Protein AF-A0A523KMA3-F1 (afdb_monomer_lite)

Radius of gyration: 12.66 Å; chains: 1; bounding box: 32×23×32 Å

Secondary structure (DSSP, 8-state):
--HHHHHHHHHHHHHHHHHHS-SHHHHHHHHHHHHHHHS-TT-HHHHHHHHHHHHHHSPPPP-SSHHHHHHHHHHHHHHHHHHHHHHHTT-

Structure (mmCIF, N/CA/C/O backbone):
data_AF-A0A523KMA3-F1
#
_entry.id   AF-A0A523KMA3-F1
#
loop_
_atom_site.group_PDB
_atom_site.id
_atom_site.type_symbol
_atom_site.label_atom_id
_atom_site.label_alt_id
_atom_site.label_comp_id
_atom_site.label_asym_id
_atom_site.label_entity_id
_atom_site.label_seq_id
_atom_site.pdbx_PDB_ins_code
_atom_site.Cartn_x
_atom_site.Cartn_y
_atom_site.Cartn_z
_atom_site.occupancy
_atom_site.B_iso_or_equiv
_atom_site.auth_seq_id
_atom_site.auth_comp_id
_atom_site.auth_asym_id
_atom_site.auth_atom_id
_atom_site.pdbx_PDB_model_num
ATOM 1 N N . MET A 1 1 ? -0.076 -10.582 18.956 1.00 62.34 1 MET A N 1
ATOM 2 C CA . MET A 1 1 ? 0.252 -9.385 18.154 1.00 62.34 1 MET A CA 1
ATOM 3 C C . MET A 1 1 ? -1.064 -8.642 17.933 1.00 62.34 1 MET A C 1
ATOM 5 O O . MET A 1 1 ? -2.067 -9.329 17.774 1.00 62.34 1 MET A O 1
ATOM 9 N N . SER A 1 2 ? -1.119 -7.314 18.070 1.00 82.69 2 SER A N 1
ATOM 10 C CA . SER A 1 2 ? -2.358 -6.543 17.857 1.00 82.69 2 SER A CA 1
ATOM 11 C C . SER A 1 2 ? -2.555 -6.256 16.365 1.00 82.69 2 SER A C 1
ATOM 13 O O . SER A 1 2 ? -1.572 -6.100 15.647 1.00 82.69 2 SER A O 1
ATOM 15 N N . VAL A 1 3 ? -3.809 -6.143 15.911 1.00 83.75 3 VAL A N 1
ATOM 16 C CA . VAL A 1 3 ? -4.142 -5.783 14.515 1.00 83.75 3 VAL A CA 1
ATOM 17 C C . VAL A 1 3 ? -3.517 -4.437 14.127 1.00 83.75 3 VAL A C 1
ATOM 19 O O . VAL A 1 3 ? -3.054 -4.271 13.007 1.00 83.75 3 VAL A O 1
ATOM 22 N N . HIS A 1 4 ? -3.434 -3.504 15.080 1.00 84.50 4 HIS A N 1
ATOM 23 C CA . HIS A 1 4 ? -2.803 -2.200 14.887 1.00 84.50 4 HIS A CA 1
ATOM 24 C C . HIS A 1 4 ? -1.306 -2.304 14.577 1.00 84.50 4 HIS A C 1
ATOM 26 O O . HIS A 1 4 ? -0.863 -1.807 13.550 1.00 84.50 4 HIS A O 1
ATOM 32 N N . GLY A 1 5 ? -0.540 -3.028 15.399 1.00 87.56 5 GLY A N 1
ATOM 33 C CA . GLY A 1 5 ? 0.892 -3.197 15.142 1.00 87.56 5 GLY A CA 1
ATOM 34 C C . GLY A 1 5 ? 1.178 -4.019 13.881 1.00 87.56 5 GLY A C 1
ATOM 35 O O . GLY A 1 5 ? 2.214 -3.845 13.247 1.00 87.56 5 GLY A O 1
ATOM 36 N N . GLU A 1 6 ? 0.264 -4.914 13.489 1.00 89.69 6 GLU A N 1
ATOM 37 C CA . GLU A 1 6 ? 0.386 -5.636 12.220 1.00 89.69 6 GLU A CA 1
ATOM 38 C C . GLU A 1 6 ? 0.140 -4.722 11.012 1.00 89.69 6 GLU A C 1
ATOM 40 O O . GLU A 1 6 ? 0.900 -4.798 10.048 1.00 89.69 6 GLU A O 1
ATOM 45 N N . PHE A 1 7 ? -0.858 -3.832 11.093 1.00 90.44 7 PHE A N 1
ATOM 46 C CA . PHE A 1 7 ? -1.137 -2.803 10.089 1.00 90.44 7 PHE A CA 1
ATOM 47 C C . PHE A 1 7 ? 0.062 -1.874 9.873 1.00 90.44 7 PHE A C 1
ATOM 49 O O . PHE A 1 7 ? 0.512 -1.712 8.741 1.00 90.44 7 PHE A O 1
ATOM 56 N N . GLU A 1 8 ? 0.616 -1.313 10.950 1.00 89.94 8 GLU A N 1
ATOM 57 C CA . GLU A 1 8 ? 1.772 -0.412 10.868 1.00 89.94 8 GLU A CA 1
ATOM 58 C C . GLU A 1 8 ? 2.982 -1.102 10.239 1.00 89.94 8 GLU A C 1
ATOM 60 O O . GLU A 1 8 ? 3.647 -0.537 9.371 1.00 89.94 8 GLU A O 1
ATOM 65 N N . ARG A 1 9 ? 3.242 -2.353 10.639 1.00 92.12 9 ARG A N 1
ATOM 66 C CA . ARG A 1 9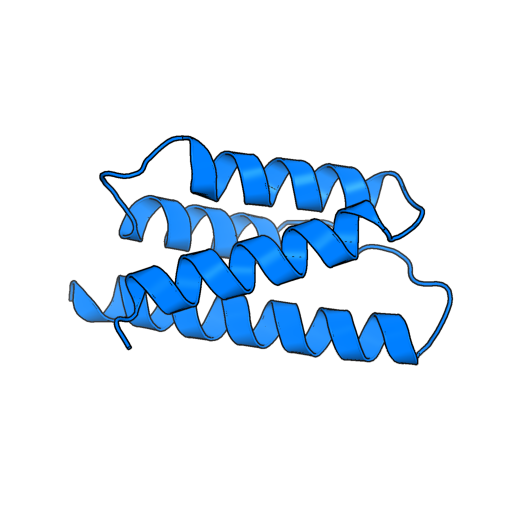 ? 4.361 -3.128 10.105 1.00 92.12 9 ARG A CA 1
ATOM 67 C C . ARG A 1 9 ? 4.207 -3.381 8.608 1.00 92.12 9 ARG A C 1
ATOM 69 O O . ARG A 1 9 ? 5.141 -3.108 7.864 1.00 92.12 9 ARG A O 1
ATOM 76 N N . ILE A 1 10 ? 3.053 -3.886 8.158 1.00 93.44 10 ILE A N 1
ATOM 77 C CA . ILE A 1 10 ? 2.867 -4.194 6.732 1.00 93.44 10 ILE A CA 1
ATOM 78 C C . ILE A 1 10 ? 2.856 -2.924 5.875 1.00 93.44 10 ILE A C 1
ATOM 80 O O . ILE A 1 10 ? 3.384 -2.931 4.764 1.00 93.44 10 ILE A O 1
ATOM 84 N N . ALA A 1 11 ? 2.309 -1.822 6.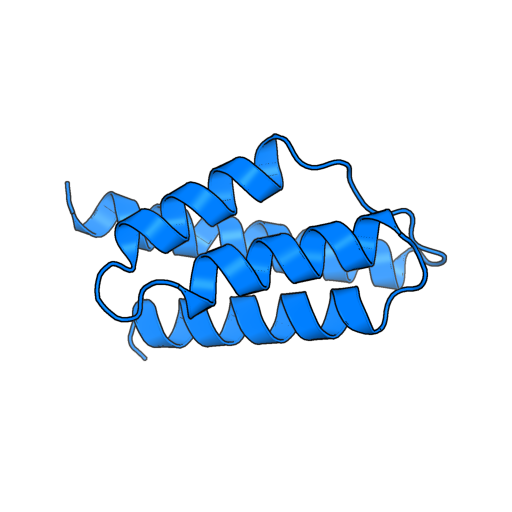399 1.00 92.56 11 ALA A N 1
ATOM 85 C CA . ALA A 1 11 ? 2.339 -0.533 5.725 1.00 92.56 11 ALA A CA 1
ATOM 86 C C . ALA A 1 11 ? 3.783 -0.044 5.556 1.00 92.56 11 ALA A C 1
ATOM 88 O O . ALA A 1 11 ? 4.171 0.321 4.449 1.00 92.56 11 ALA A O 1
ATOM 89 N N . ALA A 1 12 ? 4.600 -0.111 6.612 1.00 93.62 12 ALA A N 1
ATOM 90 C CA . ALA A 1 12 ? 6.012 0.260 6.554 1.00 93.62 12 ALA A CA 1
ATOM 91 C C . ALA A 1 12 ? 6.823 -0.627 5.590 1.00 93.62 12 ALA A C 1
ATOM 93 O O . ALA A 1 12 ? 7.622 -0.102 4.808 1.00 93.62 12 ALA A O 1
ATOM 94 N N . ASP A 1 13 ? 6.593 -1.945 5.608 1.00 94.56 13 ASP A N 1
ATOM 95 C CA . ASP A 1 13 ? 7.238 -2.897 4.692 1.00 94.56 13 ASP A CA 1
ATOM 96 C C . ASP A 1 13 ? 6.900 -2.553 3.224 1.00 94.56 13 ASP A C 1
ATOM 98 O O . ASP A 1 13 ? 7.788 -2.481 2.373 1.00 94.56 13 ASP A O 1
ATOM 102 N N . THR A 1 14 ? 5.629 -2.246 2.943 1.00 94.06 14 THR A N 1
ATOM 103 C CA . THR A 1 14 ? 5.145 -1.916 1.589 1.00 94.06 14 THR A CA 1
ATOM 104 C C . THR A 1 14 ? 5.639 -0.554 1.108 1.00 94.06 14 THR A C 1
ATOM 106 O O . THR A 1 14 ? 6.069 -0.417 -0.035 1.00 94.06 14 THR A O 1
ATOM 109 N N . ILE A 1 15 ? 5.636 0.458 1.983 1.00 94.94 15 ILE A N 1
ATOM 110 C CA . ILE A 1 15 ? 6.212 1.777 1.685 1.00 94.94 15 ILE A CA 1
ATOM 111 C C . ILE A 1 15 ? 7.691 1.626 1.329 1.00 94.94 15 ILE A C 1
ATOM 113 O O . ILE A 1 15 ? 8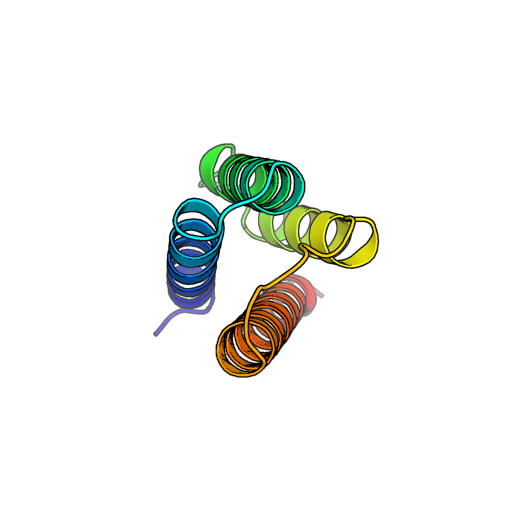.125 2.163 0.315 1.00 94.94 15 ILE A O 1
ATOM 117 N N . SER A 1 16 ? 8.450 0.860 2.119 1.00 95.00 16 SER A N 1
ATOM 118 C CA . SER A 1 16 ? 9.882 0.653 1.877 1.00 95.00 16 SER A CA 1
ATOM 119 C C . SER A 1 16 ? 10.133 -0.017 0.524 1.00 95.00 16 SER A C 1
ATOM 121 O O . SER A 1 16 ? 10.994 0.429 -0.230 1.00 95.00 16 SER A O 1
ATOM 123 N N . PHE A 1 17 ? 9.351 -1.047 0.188 1.00 94.06 17 PHE A N 1
ATOM 124 C CA . PHE A 1 17 ? 9.426 -1.717 -1.111 1.00 94.06 17 PHE A CA 1
ATOM 125 C C . PHE A 1 17 ? 9.164 -0.742 -2.274 1.00 94.06 17 PHE A C 1
ATOM 127 O O . PHE A 1 17 ? 9.958 -0.660 -3.218 1.00 94.06 17 PHE A O 1
ATOM 134 N N . LEU A 1 18 ? 8.104 0.062 -2.176 1.00 93.25 18 LEU A N 1
ATOM 135 C CA . LEU A 1 18 ? 7.745 1.047 -3.197 1.00 93.25 18 LEU A CA 1
ATOM 136 C C . LEU A 1 18 ? 8.770 2.182 -3.323 1.00 93.25 18 LEU A C 1
ATOM 138 O O . LEU A 1 18 ? 9.034 2.641 -4.429 1.00 93.25 18 LEU A O 1
ATOM 142 N N . GLU A 1 19 ? 9.389 2.617 -2.224 1.00 93.75 19 GLU A N 1
ATOM 143 C CA . GLU A 1 19 ? 10.468 3.614 -2.254 1.00 93.75 19 GLU A CA 1
ATOM 144 C C . GLU A 1 19 ? 11.741 3.089 -2.923 1.00 93.75 19 GLU A C 1
ATOM 146 O O . GLU A 1 19 ? 12.493 3.872 -3.503 1.00 93.75 19 GLU A O 1
ATOM 151 N N . THR A 1 20 ? 11.979 1.777 -2.867 1.00 92.06 20 THR A N 1
ATOM 152 C CA . THR A 1 20 ? 13.095 1.132 -3.576 1.00 92.06 20 THR A CA 1
ATOM 153 C C . THR A 1 20 ? 12.777 0.767 -5.025 1.00 92.06 20 THR A C 1
ATOM 155 O O . THR A 1 20 ? 13.696 0.446 -5.777 1.00 92.06 20 THR A O 1
ATOM 158 N N . THR A 1 21 ? 11.505 0.826 -5.424 1.00 89.38 21 THR A N 1
ATOM 159 C CA . THR A 1 21 ? 11.063 0.547 -6.794 1.00 89.38 21 THR A CA 1
ATOM 160 C C . THR A 1 21 ? 11.230 1.800 -7.652 1.00 89.38 21 THR A C 1
ATOM 162 O O . THR A 1 21 ? 10.760 2.877 -7.288 1.00 89.38 21 THR A O 1
ATOM 165 N N . GLU A 1 22 ? 11.878 1.673 -8.812 1.00 84.62 22 GLU A N 1
ATOM 166 C CA . GLU A 1 22 ? 11.992 2.784 -9.759 1.00 84.62 22 GLU A CA 1
ATOM 167 C C . GLU A 1 22 ? 10.625 3.114 -10.376 1.00 84.62 22 GLU A C 1
ATOM 169 O O . GLU A 1 22 ? 9.954 2.253 -10.941 1.00 84.62 22 GLU A O 1
ATOM 174 N N . GLY A 1 23 ? 10.212 4.381 -10.307 1.00 86.38 23 GLY A N 1
ATOM 175 C CA . GLY A 1 23 ? 9.027 4.857 -11.018 1.00 86.38 23 GLY A CA 1
ATOM 176 C C . GLY A 1 23 ? 8.228 5.897 -10.246 1.00 86.38 23 GLY A C 1
ATOM 177 O O . GLY A 1 23 ? 8.022 5.793 -9.039 1.00 86.38 23 GLY A O 1
ATOM 178 N N . GLU A 1 24 ? 7.725 6.898 -10.969 1.00 90.81 24 GLU A N 1
ATOM 179 C CA . GLU A 1 24 ? 6.943 7.987 -10.377 1.00 90.81 24 GLU A CA 1
ATOM 180 C C . GLU A 1 24 ? 5.688 7.461 -9.663 1.00 90.81 24 GLU A C 1
ATOM 182 O O . GLU A 1 24 ? 5.396 7.863 -8.541 1.00 90.81 24 GLU A O 1
ATOM 187 N N . THR A 1 25 ? 4.995 6.490 -10.264 1.00 92.12 25 THR A N 1
ATOM 188 C CA . THR A 1 25 ? 3.804 5.850 -9.688 1.00 92.12 25 THR A CA 1
ATOM 189 C C . THR A 1 25 ? 4.107 5.113 -8.381 1.00 92.12 25 THR A C 1
ATOM 191 O O . THR A 1 25 ? 3.335 5.230 -7.431 1.00 92.12 25 THR A O 1
ATOM 194 N N . ALA A 1 26 ? 5.239 4.401 -8.289 1.00 91.75 26 ALA A N 1
ATOM 195 C CA . ALA A 1 26 ? 5.644 3.714 -7.059 1.00 91.75 26 ALA A CA 1
ATOM 196 C C . ALA A 1 26 ? 5.900 4.717 -5.926 1.00 91.75 26 ALA A C 1
ATOM 198 O O . ALA A 1 26 ? 5.389 4.553 -4.818 1.00 91.75 26 ALA A O 1
ATOM 199 N N . HIS A 1 27 ? 6.613 5.807 -6.222 1.00 93.06 27 HIS A N 1
ATOM 200 C CA . HIS A 1 27 ? 6.871 6.871 -5.254 1.00 93.06 27 HIS A CA 1
ATOM 201 C C . HIS A 1 27 ? 5.600 7.622 -4.833 1.00 93.06 27 HIS A C 1
ATOM 203 O O . HIS A 1 27 ? 5.435 7.910 -3.646 1.00 93.06 27 HIS A O 1
ATOM 209 N N . HIS A 1 28 ? 4.681 7.909 -5.763 1.00 93.44 28 HIS A N 1
ATOM 210 C CA . HIS A 1 28 ? 3.382 8.513 -5.436 1.00 93.44 28 HIS A CA 1
ATOM 211 C C . HIS A 1 28 ? 2.552 7.602 -4.534 1.00 93.44 28 HIS A C 1
ATOM 213 O O . HIS A 1 28 ? 1.983 8.072 -3.547 1.00 93.44 28 HIS A O 1
ATOM 219 N N . LEU A 1 29 ? 2.529 6.297 -4.817 1.00 93.00 29 LEU A N 1
ATOM 220 C CA . LEU A 1 29 ? 1.829 5.319 -3.988 1.00 93.00 29 LEU A CA 1
ATOM 221 C C . LEU A 1 29 ? 2.458 5.209 -2.591 1.00 93.00 29 LEU A C 1
ATOM 223 O O . LEU A 1 29 ? 1.737 5.231 -1.593 1.00 93.00 29 LEU A O 1
ATOM 227 N N . ALA A 1 30 ? 3.792 5.178 -2.500 1.00 94.56 30 ALA A N 1
ATOM 228 C CA . ALA A 1 30 ? 4.515 5.182 -1.228 1.00 94.56 30 ALA A CA 1
ATOM 229 C C . ALA A 1 30 ? 4.198 6.432 -0.391 1.00 94.56 30 ALA A C 1
ATOM 231 O O . ALA A 1 30 ? 3.913 6.330 0.803 1.00 94.56 30 ALA A O 1
ATOM 232 N N . ALA A 1 31 ? 4.199 7.611 -1.020 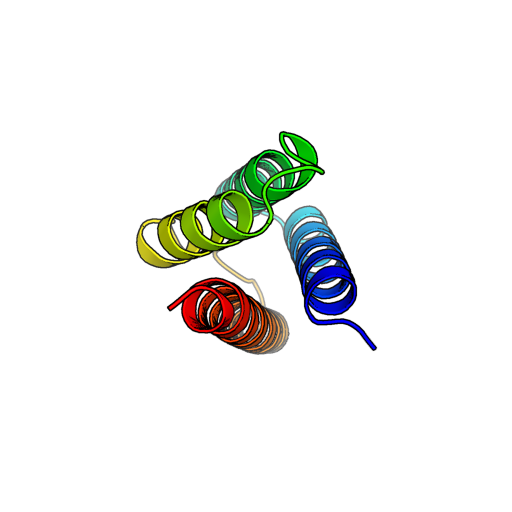1.00 93.75 31 ALA A N 1
ATOM 233 C CA . ALA A 1 31 ? 3.859 8.870 -0.365 1.00 93.75 31 ALA A CA 1
ATOM 234 C C . ALA A 1 31 ? 2.395 8.897 0.106 1.00 93.75 31 ALA A C 1
ATOM 236 O O . ALA A 1 31 ? 2.114 9.363 1.213 1.00 93.75 31 ALA A O 1
ATOM 237 N N . GLY A 1 32 ? 1.472 8.362 -0.700 1.00 92.44 32 GLY A N 1
ATOM 238 C CA . GLY A 1 32 ? 0.063 8.217 -0.338 1.00 92.44 32 GLY A CA 1
ATOM 239 C C . GLY A 1 32 ? -0.134 7.307 0.876 1.00 92.44 32 GLY A C 1
ATOM 240 O O . GLY A 1 32 ? -0.803 7.704 1.831 1.00 92.44 32 GLY A O 1
ATOM 241 N N . LEU A 1 33 ? 0.505 6.131 0.880 1.00 92.31 33 LEU A N 1
ATOM 242 C CA . LEU A 1 33 ? 0.462 5.190 2.003 1.00 92.31 33 LEU A CA 1
ATOM 243 C C . LEU A 1 33 ? 1.041 5.816 3.273 1.00 92.31 33 LEU A C 1
ATOM 245 O O . LEU A 1 33 ? 0.385 5.791 4.313 1.00 92.31 33 LEU A O 1
ATOM 249 N N . ARG A 1 34 ? 2.214 6.453 3.171 1.00 93.25 34 ARG A N 1
ATOM 250 C CA . ARG A 1 34 ? 2.850 7.164 4.287 1.00 93.25 34 ARG A CA 1
ATOM 251 C C . ARG A 1 34 ? 1.935 8.251 4.849 1.00 93.25 34 ARG A C 1
ATOM 253 O O . ARG A 1 34 ? 1.738 8.330 6.057 1.00 93.25 34 ARG A O 1
ATOM 260 N N . SER A 1 35 ? 1.319 9.055 3.983 1.00 91.00 35 SER A N 1
ATOM 261 C CA . SER A 1 35 ? 0.376 10.093 4.406 1.00 91.00 35 SER A CA 1
ATOM 262 C C . SER A 1 35 ? -0.864 9.514 5.095 1.00 91.00 35 SER A C 1
ATOM 264 O O . SER A 1 35 ? -1.362 10.119 6.046 1.00 91.00 35 SER A O 1
ATOM 266 N N . ALA A 1 36 ? -1.381 8.376 4.625 1.00 89.12 36 ALA A N 1
ATOM 267 C CA . ALA A 1 36 ? -2.531 7.712 5.235 1.00 89.12 36 ALA A CA 1
ATOM 268 C C . ALA A 1 36 ? -2.202 7.147 6.629 1.00 89.12 36 ALA A C 1
ATOM 270 O O . ALA A 1 36 ? -3.063 7.153 7.509 1.00 89.12 36 ALA A O 1
ATOM 271 N N . THR A 1 37 ? -0.961 6.698 6.846 1.00 86.81 37 THR A N 1
ATOM 272 C CA . THR A 1 37 ? -0.526 6.081 8.108 1.00 86.81 37 THR A CA 1
ATOM 273 C C . THR A 1 37 ? 0.020 7.085 9.128 1.00 86.81 37 THR A C 1
ATOM 275 O O . THR A 1 37 ? -0.232 6.930 10.315 1.00 86.81 37 THR A O 1
ATOM 278 N N . GLU A 1 38 ? 0.739 8.132 8.701 1.00 82.62 38 GLU A N 1
ATOM 279 C CA . GLU A 1 38 ? 1.411 9.086 9.605 1.00 82.62 38 GLU A CA 1
ATOM 280 C C . GLU A 1 38 ? 0.491 10.185 10.141 1.00 82.62 38 GLU A C 1
ATOM 282 O O . GLU A 1 38 ? 0.710 10.700 11.236 1.00 82.62 38 GLU A O 1
ATOM 287 N N . GLN A 1 39 ? -0.539 10.592 9.390 1.00 64.81 39 GLN A N 1
ATOM 288 C CA . GLN A 1 39 ? -1.331 11.758 9.792 1.00 64.81 39 GLN A CA 1
ATOM 289 C C . GLN A 1 39 ? -2.172 11.527 11.058 1.00 64.81 39 GLN A C 1
ATOM 291 O O . GLN A 1 39 ? -2.734 12.503 11.564 1.00 64.81 39 GLN A O 1
ATOM 296 N N . ARG A 1 40 ? -2.350 10.280 11.535 1.00 62.62 40 ARG A N 1
ATOM 297 C CA . ARG A 1 40 ? -3.382 9.949 12.537 1.00 62.62 40 ARG A CA 1
ATOM 298 C C . ARG A 1 40 ? -3.060 8.707 13.382 1.00 62.62 40 ARG A C 1
ATOM 300 O O . ARG A 1 40 ? -3.694 7.672 13.203 1.00 62.62 40 ARG A O 1
ATOM 307 N N . GLU A 1 41 ? -2.175 8.848 14.373 1.00 59.06 41 GLU A N 1
ATOM 308 C CA . GLU A 1 41 ? -1.974 7.832 15.434 1.00 59.06 41 GLU A CA 1
ATOM 309 C C . GLU A 1 41 ? -3.290 7.474 16.170 1.00 59.06 41 GLU A C 1
ATOM 311 O O . GLU A 1 41 ? -3.454 6.353 16.646 1.00 59.06 41 GLU A O 1
ATOM 316 N N . ASP A 1 42 ? -4.275 8.384 16.196 1.00 64.88 42 ASP A N 1
ATOM 317 C CA . ASP A 1 42 ? -5.507 8.225 16.982 1.00 64.88 42 ASP A CA 1
ATOM 318 C C . ASP A 1 42 ? -6.693 7.557 16.246 1.00 64.88 42 ASP A C 1
ATOM 320 O O . ASP A 1 42 ? -7.706 7.257 16.880 1.00 64.88 42 ASP A O 1
ATOM 324 N N . ASP A 1 43 ? -6.624 7.316 14.927 1.00 84.00 43 ASP A N 1
ATOM 325 C CA . ASP A 1 43 ? -7.760 6.762 14.160 1.00 84.00 43 ASP A CA 1
ATOM 326 C C . ASP A 1 43 ? -7.324 5.763 13.078 1.00 84.00 43 ASP A C 1
ATOM 328 O O . ASP A 1 43 ? -7.328 6.039 11.872 1.00 84.00 43 ASP A O 1
ATOM 332 N N . ILE A 1 44 ? -6.986 4.552 13.530 1.00 86.00 44 ILE A N 1
ATOM 333 C CA . ILE A 1 44 ? -6.610 3.435 12.654 1.00 86.00 44 ILE A CA 1
ATOM 334 C C . ILE A 1 44 ? -7.708 3.064 11.644 1.00 86.00 44 ILE A C 1
ATOM 336 O O . ILE A 1 44 ? -7.400 2.598 10.550 1.00 86.00 44 ILE A O 1
ATOM 340 N N . CYS A 1 45 ? -8.987 3.282 11.958 1.00 88.88 45 CYS A N 1
ATOM 341 C CA . CYS A 1 45 ? -10.079 2.954 11.036 1.00 88.88 45 CYS A CA 1
ATOM 342 C C . CYS A 1 45 ? -10.083 3.892 9.835 1.00 88.88 45 CYS A C 1
ATOM 344 O O . CYS A 1 45 ? -10.250 3.465 8.689 1.00 88.88 45 CYS A O 1
ATOM 346 N N . ARG A 1 46 ? -9.840 5.178 10.077 1.00 88.50 46 ARG A N 1
ATOM 347 C CA . ARG A 1 46 ? -9.675 6.139 8.995 1.00 88.50 46 ARG A CA 1
ATOM 348 C C . ARG A 1 46 ? -8.432 5.850 8.160 1.00 88.50 46 ARG A C 1
ATOM 350 O O . ARG A 1 46 ? -8.541 5.882 6.937 1.00 88.50 46 ARG A O 1
ATOM 357 N N . ALA A 1 47 ? -7.305 5.525 8.796 1.00 90.44 47 ALA A N 1
ATOM 358 C CA . ALA A 1 47 ? -6.090 5.126 8.082 1.00 90.44 47 ALA A CA 1
ATOM 359 C C . ALA A 1 47 ? -6.351 3.899 7.188 1.00 90.44 47 ALA A C 1
ATOM 361 O O . ALA A 1 47 ? -6.080 3.935 5.991 1.00 90.44 47 ALA A O 1
ATOM 362 N N . ALA A 1 48 ? -6.987 2.857 7.732 1.00 91.56 48 ALA A N 1
ATOM 363 C CA . ALA A 1 48 ? -7.361 1.653 6.992 1.00 91.56 48 ALA A CA 1
ATOM 364 C C . ALA A 1 48 ? -8.310 1.938 5.813 1.00 91.56 48 ALA A C 1
ATOM 366 O O . ALA A 1 48 ? -8.147 1.363 4.739 1.00 91.56 48 ALA A O 1
ATOM 367 N N . SER A 1 49 ? -9.282 2.840 5.985 1.00 92.31 49 SER A N 1
ATOM 368 C CA . SER A 1 49 ? -10.177 3.258 4.893 1.00 92.31 49 SER A CA 1
ATOM 369 C C . SER A 1 49 ? -9.420 3.965 3.768 1.00 92.31 49 SER A C 1
ATOM 371 O O . SER A 1 49 ? -9.613 3.630 2.605 1.00 92.31 49 SER A O 1
ATOM 373 N N . GLN A 1 50 ? -8.536 4.906 4.112 1.00 92.44 50 GLN A N 1
ATOM 374 C CA . GLN A 1 50 ? -7.751 5.666 3.133 1.00 92.44 50 GLN A CA 1
ATOM 375 C C . GLN A 1 50 ? -6.763 4.783 2.373 1.00 92.44 50 GLN A C 1
ATOM 377 O O . GLN A 1 50 ? -6.586 4.950 1.171 1.00 92.44 50 GLN A O 1
ATOM 382 N N . VAL A 1 51 ? -6.143 3.821 3.060 1.00 93.06 51 VAL A N 1
ATOM 383 C CA . VAL A 1 51 ? -5.276 2.828 2.419 1.00 93.06 51 VAL A CA 1
ATOM 384 C C . VAL A 1 51 ? -6.070 1.990 1.415 1.00 93.06 51 VAL A C 1
ATOM 386 O O . VAL A 1 51 ? -5.614 1.813 0.291 1.00 93.06 51 VAL A O 1
ATOM 389 N N . LEU A 1 52 ? -7.265 1.505 1.773 1.00 93.25 52 LEU A N 1
ATOM 390 C CA . LEU A 1 52 ? -8.105 0.741 0.841 1.00 93.25 52 LEU A CA 1
ATOM 391 C C . LEU A 1 52 ? -8.531 1.563 -0.380 1.00 93.25 52 LEU A C 1
ATOM 393 O O . LEU A 1 52 ? -8.493 1.042 -1.491 1.00 93.25 52 LEU A O 1
ATOM 397 N N . GLU A 1 53 ? -8.915 2.825 -0.178 1.00 93.31 53 GLU A N 1
ATOM 398 C CA . GLU A 1 53 ? -9.253 3.759 -1.259 1.00 93.31 53 GLU A CA 1
ATOM 399 C C . GLU A 1 53 ? -8.058 3.940 -2.204 1.00 93.31 53 GLU A C 1
ATOM 401 O O . GLU A 1 53 ? -8.181 3.682 -3.402 1.00 93.31 53 GLU A O 1
ATOM 406 N N . LEU A 1 54 ? -6.878 4.242 -1.652 1.00 93.06 54 LEU A N 1
ATOM 407 C CA . LEU A 1 54 ? -5.640 4.419 -2.408 1.00 93.06 54 LEU A CA 1
ATOM 408 C C . LEU A 1 54 ? -5.253 3.174 -3.217 1.00 93.06 54 LEU A C 1
ATOM 410 O O . LEU A 1 54 ? -4.861 3.310 -4.369 1.00 93.06 54 LEU A O 1
ATOM 414 N N . LEU A 1 55 ? -5.368 1.973 -2.642 1.00 90.44 55 LEU A N 1
ATOM 415 C CA . LEU A 1 55 ? -5.076 0.727 -3.361 1.00 90.44 55 LEU A CA 1
ATOM 416 C C . LEU A 1 55 ? -6.108 0.442 -4.465 1.00 90.44 55 LEU A C 1
ATOM 418 O O . LEU A 1 55 ? -5.765 -0.118 -5.499 1.00 90.44 55 LEU A O 1
ATOM 422 N N . SER A 1 56 ? -7.370 0.835 -4.265 1.00 90.56 56 SER A N 1
ATOM 423 C CA . SER A 1 56 ? -8.446 0.580 -5.232 1.00 90.56 56 SER A CA 1
ATOM 424 C C . SER A 1 56 ? -8.493 1.567 -6.402 1.00 90.56 56 SER A C 1
ATOM 426 O O . SER A 1 56 ? -8.876 1.183 -7.507 1.00 90.56 56 SER A O 1
ATOM 428 N N . GLU A 1 57 ? -8.124 2.826 -6.161 1.00 89.00 57 GLU A N 1
ATOM 429 C CA . GLU A 1 57 ? -8.176 3.910 -7.151 1.00 89.00 57 GLU A CA 1
ATOM 430 C C . GLU A 1 57 ? -6.796 4.267 -7.714 1.00 89.00 57 GLU A C 1
ATOM 432 O O . GLU A 1 57 ? -6.697 4.923 -8.754 1.00 89.00 57 GLU A O 1
ATOM 437 N N . GLY A 1 58 ? -5.729 3.849 -7.031 1.00 83.62 58 GLY A N 1
ATOM 438 C CA . GLY A 1 58 ? -4.355 4.121 -7.414 1.00 83.62 58 GLY A CA 1
ATOM 439 C C . GLY A 1 58 ? -3.954 3.414 -8.702 1.00 83.62 58 GLY A C 1
ATOM 440 O O . GLY A 1 58 ? -4.319 2.267 -8.966 1.00 83.62 58 GLY A O 1
ATOM 441 N N . GLU A 1 59 ? -3.150 4.101 -9.509 1.00 87.69 59 GLU A N 1
ATOM 442 C CA . GLU A 1 59 ? -2.483 3.461 -10.634 1.00 87.69 59 GLU A CA 1
ATOM 443 C C . GLU A 1 59 ? -1.459 2.448 -10.109 1.00 87.69 59 GLU A C 1
ATOM 445 O O . GLU A 1 59 ? -0.672 2.739 -9.204 1.00 87.69 59 GLU A O 1
ATOM 450 N N . ARG A 1 60 ? -1.464 1.242 -10.685 1.00 87.38 60 ARG A N 1
ATOM 451 C CA . ARG A 1 60 ? -0.495 0.210 -10.320 1.00 87.38 60 ARG A CA 1
ATOM 452 C C . ARG A 1 60 ? 0.899 0.578 -10.839 1.00 87.38 60 ARG A C 1
ATOM 454 O O . ARG A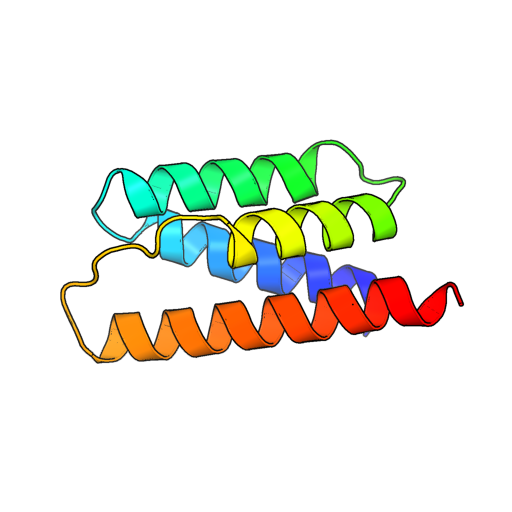 1 60 ? 1.027 0.905 -12.022 1.00 87.38 60 ARG A O 1
ATOM 461 N N . PRO A 1 61 ? 1.951 0.480 -10.006 1.00 89.69 61 PRO A N 1
ATOM 462 C CA . PRO A 1 61 ? 3.314 0.686 -10.468 1.00 89.69 61 PRO A CA 1
ATOM 463 C C . PRO A 1 61 ? 3.701 -0.308 -11.567 1.00 89.69 61 PRO A C 1
ATOM 465 O O . PRO A 1 61 ? 3.240 -1.451 -11.598 1.00 89.69 61 PRO A O 1
ATOM 468 N N . SER A 1 62 ? 4.576 0.133 -12.468 1.00 88.88 62 SER A N 1
ATOM 469 C CA . SER A 1 62 ? 5.237 -0.762 -13.418 1.00 88.88 62 SER A CA 1
ATOM 470 C C . SER A 1 62 ? 6.466 -1.369 -12.754 1.00 88.88 62 SER A C 1
ATOM 472 O O . SER A 1 62 ? 7.294 -0.627 -12.235 1.00 88.88 62 SER A O 1
ATOM 474 N N . PHE A 1 63 ? 6.598 -2.692 -12.793 1.00 90.12 63 PHE A N 1
ATOM 475 C CA . PHE A 1 63 ? 7.749 -3.395 -12.231 1.00 90.12 63 PHE A CA 1
ATOM 476 C C . PHE A 1 63 ? 8.622 -3.989 -13.341 1.00 90.12 63 PHE A C 1
ATOM 478 O O . PHE A 1 63 ? 8.156 -4.242 -14.456 1.00 90.12 63 PHE A O 1
ATOM 485 N N . HIS A 1 64 ? 9.905 -4.201 -13.050 1.00 88.00 64 HIS A N 1
ATOM 486 C CA . HIS A 1 64 ? 10.880 -4.693 -14.028 1.00 88.00 64 HIS A CA 1
ATOM 487 C C . HIS A 1 64 ? 11.029 -6.218 -14.001 1.00 88.00 64 HIS A C 1
ATOM 489 O O . HIS A 1 64 ? 11.647 -6.798 -14.900 1.00 88.00 64 HIS A O 1
ATOM 495 N N . SER A 1 65 ? 10.453 -6.878 -12.995 1.00 91.00 65 SER A N 1
ATOM 496 C CA . SER A 1 65 ? 10.509 -8.325 -12.822 1.00 91.00 65 SER A CA 1
ATOM 497 C C . SER A 1 65 ? 9.190 -8.922 -12.321 1.00 91.00 65 SER A C 1
ATOM 499 O O . SER A 1 65 ? 8.426 -8.300 -11.586 1.00 91.00 65 SER A O 1
ATOM 501 N N . GLU A 1 66 ? 8.946 -10.189 -12.671 1.00 92.31 66 GLU A N 1
ATOM 502 C CA . GLU A 1 66 ? 7.819 -10.968 -12.130 1.00 92.31 66 GLU A CA 1
ATOM 503 C C . GLU A 1 66 ? 7.910 -11.154 -10.606 1.00 92.31 66 GLU A C 1
ATOM 505 O O . GLU A 1 66 ? 6.888 -11.313 -9.935 1.00 92.31 66 GLU A O 1
ATOM 510 N N . LEU A 1 67 ? 9.132 -11.130 -10.057 1.00 92.69 67 LEU A N 1
ATOM 511 C CA . LEU A 1 67 ? 9.374 -11.212 -8.618 1.00 92.69 67 LEU A CA 1
ATOM 512 C C . LEU A 1 67 ? 8.789 -9.989 -7.901 1.00 92.69 67 LEU A C 1
ATOM 514 O O . LEU A 1 67 ? 8.035 -10.163 -6.950 1.00 92.69 67 LEU A O 1
ATOM 518 N N . GLU A 1 68 ? 9.089 -8.783 -8.388 1.00 90.62 68 GLU A N 1
ATOM 519 C CA . GLU A 1 68 ? 8.566 -7.524 -7.839 1.00 90.62 68 GLU A CA 1
ATOM 520 C C . GLU A 1 68 ? 7.042 -7.448 -7.960 1.00 90.62 68 GLU A C 1
ATOM 522 O O . GLU A 1 68 ? 6.374 -7.098 -6.991 1.00 90.62 68 GLU A O 1
ATOM 527 N N . HIS A 1 69 ? 6.479 -7.861 -9.103 1.00 91.19 69 HIS A N 1
ATOM 528 C CA . HIS A 1 69 ? 5.025 -7.974 -9.266 1.00 91.19 69 HIS A CA 1
ATOM 529 C C . HIS A 1 69 ? 4.403 -8.881 -8.197 1.00 91.19 69 HIS A C 1
ATOM 531 O O . HIS A 1 69 ? 3.450 -8.495 -7.525 1.00 91.19 69 HIS A O 1
ATOM 537 N N . SER A 1 70 ? 4.965 -10.078 -8.014 1.00 94.00 70 SER A N 1
ATOM 538 C CA . SER A 1 70 ? 4.445 -11.062 -7.057 1.00 94.00 70 SER A CA 1
ATOM 539 C C . SER A 1 70 ? 4.600 -10.611 -5.602 1.00 94.00 70 SER A C 1
ATOM 541 O O . SER A 1 70 ? 3.794 -10.978 -4.744 1.00 94.00 70 SER A O 1
ATOM 543 N N . GLU A 1 71 ? 5.665 -9.869 -5.299 1.00 93.50 71 GLU A N 1
ATOM 544 C CA . GLU A 1 71 ? 5.898 -9.298 -3.975 1.00 93.50 71 GLU A CA 1
ATOM 545 C C . GLU A 1 71 ? 4.906 -8.175 -3.678 1.00 93.50 71 GLU A C 1
ATOM 547 O O . GLU A 1 71 ? 4.271 -8.205 -2.621 1.00 93.50 71 GLU A O 1
ATOM 552 N N . PHE A 1 72 ? 4.698 -7.266 -4.634 1.00 92.81 72 PHE A N 1
ATOM 553 C CA . PHE A 1 72 ? 3.710 -6.203 -4.511 1.00 92.81 72 PHE A CA 1
ATOM 554 C C . PHE A 1 72 ? 2.290 -6.752 -4.366 1.00 92.81 72 PHE A C 1
ATOM 556 O O . PHE A 1 72 ? 1.595 -6.365 -3.432 1.00 92.81 72 PHE A O 1
ATOM 563 N N . ASP A 1 73 ? 1.882 -7.707 -5.210 1.00 93.94 73 ASP A N 1
ATOM 564 C CA . ASP A 1 73 ? 0.556 -8.339 -5.129 1.00 93.94 73 ASP A CA 1
ATOM 565 C C . ASP A 1 73 ? 0.320 -8.945 -3.733 1.00 93.94 73 ASP A C 1
ATOM 567 O O . ASP A 1 73 ? -0.739 -8.770 -3.130 1.00 93.94 73 ASP A O 1
ATOM 571 N N . ARG A 1 74 ? 1.338 -9.613 -3.169 1.00 94.19 74 ARG A N 1
ATOM 572 C CA . ARG A 1 74 ? 1.256 -10.183 -1.818 1.00 94.19 74 ARG A CA 1
ATOM 573 C C . ARG A 1 74 ? 1.123 -9.102 -0.743 1.00 94.19 74 ARG A C 1
ATOM 575 O O . ARG A 1 74 ? 0.369 -9.294 0.211 1.00 94.19 74 ARG A O 1
ATOM 582 N N . GLN A 1 75 ? 1.884 -8.015 -0.856 1.00 92.88 75 GLN A N 1
ATOM 583 C CA . GLN A 1 75 ? 1.842 -6.899 0.090 1.00 92.88 75 GLN A CA 1
ATOM 584 C C . GLN A 1 75 ? 0.497 -6.166 0.030 1.00 92.88 75 GLN A C 1
ATOM 586 O O . GLN A 1 75 ? -0.104 -5.925 1.077 1.00 92.88 75 GLN A O 1
ATOM 591 N N . GLU A 1 76 ? -0.005 -5.892 -1.175 1.00 93.69 76 GLU A N 1
ATOM 592 C CA . GLU A 1 76 ? -1.310 -5.277 -1.431 1.00 93.69 76 GLU A CA 1
ATOM 593 C C . GLU A 1 76 ? -2.447 -6.114 -0.832 1.00 93.69 76 GLU A C 1
ATOM 595 O O . GLU A 1 76 ? -3.260 -5.594 -0.061 1.00 93.69 76 GLU A O 1
ATOM 600 N N . ASP A 1 77 ? -2.468 -7.423 -1.104 1.00 94.56 77 ASP A N 1
ATOM 601 C CA . ASP A 1 77 ? -3.472 -8.336 -0.552 1.00 94.56 77 ASP A CA 1
ATOM 602 C C . ASP A 1 77 ? -3.430 -8.376 0.983 1.00 94.56 77 ASP A C 1
ATOM 604 O O . ASP A 1 77 ? -4.477 -8.377 1.648 1.00 94.56 77 ASP A O 1
ATOM 608 N N . HIS A 1 78 ? -2.229 -8.385 1.574 1.00 94.06 78 HIS A N 1
ATOM 609 C CA . HIS A 1 78 ? -2.058 -8.410 3.029 1.00 94.06 78 HIS A CA 1
ATOM 610 C C . HIS A 1 78 ? -2.523 -7.094 3.669 1.00 94.06 78 HIS A C 1
ATOM 612 O O . HIS A 1 78 ? -3.302 -7.127 4.629 1.00 94.06 78 HIS A O 1
ATOM 618 N N . LEU A 1 79 ? -2.134 -5.948 3.102 1.00 93.25 79 LEU A N 1
ATOM 619 C CA . LEU A 1 79 ? -2.614 -4.622 3.506 1.00 93.25 79 LEU A CA 1
ATOM 620 C C . LEU A 1 79 ? -4.137 -4.539 3.438 1.00 93.25 79 LEU A C 1
ATOM 622 O O . LEU A 1 79 ? -4.777 -4.167 4.425 1.00 93.25 79 LEU A O 1
ATOM 626 N N . ALA A 1 80 ? -4.730 -4.942 2.314 1.00 94.12 80 ALA A N 1
ATOM 627 C CA . ALA A 1 80 ? -6.173 -4.908 2.130 1.00 94.12 80 ALA A CA 1
ATOM 628 C C . ALA A 1 80 ? -6.898 -5.819 3.133 1.00 94.12 80 ALA A C 1
ATOM 630 O O . ALA A 1 80 ? -7.931 -5.440 3.692 1.00 94.12 80 ALA A O 1
ATOM 631 N N . SER A 1 81 ? -6.351 -7.008 3.401 1.00 94.25 81 SER A N 1
ATOM 632 C CA . SER A 1 81 ? -6.891 -7.937 4.397 1.00 94.25 81 SER A CA 1
ATOM 633 C C . SER A 1 81 ? -6.895 -7.332 5.804 1.00 94.25 81 SER A C 1
ATOM 635 O O . SER A 1 81 ? -7.924 -7.369 6.484 1.00 94.25 81 SER A O 1
ATOM 637 N N . ILE A 1 82 ? -5.782 -6.732 6.240 1.00 92.44 82 ILE A N 1
ATOM 638 C CA . ILE A 1 82 ? -5.691 -6.108 7.567 1.00 92.44 82 ILE A CA 1
ATOM 639 C C . ILE A 1 82 ? -6.608 -4.888 7.665 1.00 92.44 82 ILE A C 1
ATOM 641 O O . ILE A 1 82 ? -7.324 -4.752 8.655 1.00 92.44 82 ILE A O 1
ATOM 645 N N . CYS A 1 83 ? -6.659 -4.039 6.637 1.00 92.44 83 CYS A N 1
ATOM 646 C CA . CYS A 1 83 ? -7.541 -2.873 6.639 1.00 92.44 83 CYS A CA 1
ATOM 647 C C . CYS A 1 83 ? -9.015 -3.277 6.787 1.00 92.44 83 CYS A C 1
ATOM 649 O O . CYS A 1 83 ? -9.750 -2.690 7.581 1.00 92.44 83 CYS A O 1
ATOM 651 N N . ARG A 1 84 ? -9.449 -4.337 6.091 1.00 92.06 84 ARG A N 1
ATOM 652 C CA . ARG A 1 84 ? -10.803 -4.892 6.256 1.00 92.06 84 ARG A CA 1
ATOM 653 C C . ARG A 1 84 ? -11.033 -5.444 7.664 1.00 92.06 84 ARG A C 1
ATOM 655 O O . ARG A 1 84 ? -12.116 -5.250 8.206 1.00 92.06 84 ARG A O 1
ATOM 662 N N . ALA A 1 85 ? -10.038 -6.097 8.268 1.00 90.81 85 ALA A N 1
ATOM 663 C CA . ALA A 1 85 ? -10.138 -6.597 9.640 1.00 90.81 85 ALA A CA 1
ATOM 664 C C . ALA A 1 85 ? -10.258 -5.458 10.669 1.00 90.81 85 ALA A C 1
ATOM 666 O O . ALA A 1 85 ? -11.082 -5.547 11.579 1.00 90.81 85 ALA A O 1
ATOM 667 N N . VAL A 1 86 ? -9.492 -4.373 10.500 1.00 88.81 86 VAL A N 1
ATOM 668 C CA . VAL A 1 86 ? -9.604 -3.149 11.314 1.00 88.81 86 VAL A CA 1
ATOM 669 C C . VAL A 1 86 ? -11.024 -2.591 11.238 1.00 88.81 86 VAL A C 1
ATOM 671 O O . VAL A 1 86 ? -11.665 -2.404 12.269 1.00 88.81 86 VAL A O 1
ATOM 674 N N . LEU A 1 87 ? -11.535 -2.375 10.024 1.00 88.25 87 LEU A N 1
ATOM 675 C CA . LEU A 1 87 ? -12.856 -1.779 9.805 1.00 88.25 87 LEU A CA 1
ATOM 676 C C . LEU A 1 87 ? -14.001 -2.686 10.270 1.00 88.25 87 LEU A C 1
ATOM 678 O O . LEU A 1 87 ? -14.980 -2.208 10.837 1.00 88.25 87 LEU A O 1
ATOM 682 N N . GLY A 1 88 ? -13.870 -4.000 10.071 1.00 84.94 88 GLY A N 1
ATOM 683 C CA . GLY A 1 88 ? -14.848 -4.992 10.516 1.00 84.94 88 GLY A CA 1
ATOM 684 C C . GLY A 1 88 ? -14.881 -5.196 12.032 1.00 84.94 88 GLY A C 1
ATOM 685 O O . GLY A 1 88 ? -15.875 -5.692 12.548 1.00 84.94 88 GLY A O 1
ATOM 686 N N . SER A 1 89 ? -13.834 -4.787 12.753 1.00 73.19 89 SER A N 1
ATOM 687 C CA . SER A 1 89 ? -13.782 -4.860 14.221 1.00 73.19 89 SER A CA 1
ATOM 688 C C . SER A 1 89 ? -14.561 -3.733 14.918 1.00 73.19 89 SER A C 1
ATOM 690 O O . SER A 1 89 ? -14.657 -3.736 16.144 1.00 73.19 89 SER A O 1
ATOM 692 N N . VAL A 1 90 ? -15.090 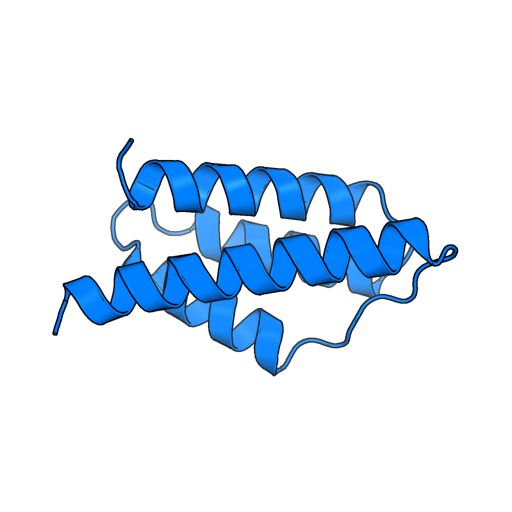-2.767 14.155 1.00 59.16 90 VAL A N 1
ATOM 693 C CA . VAL A 1 90 ? -15.867 -1.613 14.655 1.00 59.16 90 VAL A CA 1
ATOM 694 C C . VAL A 1 90 ? -17.374 -1.749 14.379 1.00 59.16 90 VAL A C 1
ATOM 696 O O . VAL A 1 90 ? -18.159 -0.946 14.883 1.00 59.16 90 VAL A O 1
ATOM 699 N N . ALA A 1 91 ? -17.785 -2.764 13.610 1.00 50.53 91 ALA A N 1
ATOM 700 C CA . ALA A 1 91 ? -19.187 -3.093 13.333 1.00 50.53 91 ALA A CA 1
ATOM 701 C C . ALA A 1 91 ? -19.830 -3.900 14.473 1.00 50.53 91 ALA A C 1
ATOM 703 O O . ALA A 1 91 ? -21.025 -3.647 14.754 1.00 50.53 91 ALA A O 1
#

pLDDT: mean 88.4, std 8.9, range [50.53, 95.0]

Foldseek 3Di:
DDLVVQLVVLLVVQLVLLVPFDDPLSPVLSVQSCCLPVPCPPCLLSSLVSNLVCLVVGDDDDGPDPVSVVVNVVSSVSSNVSSCVVNVVVD

Sequence (91 aa):
MSVHGEFERIAADTISFLETTEGETAHHLAAGLRSATEQREDDICRAASQVLELLSEGERPSFHSELEHSEFDRQEDHLASICRAVLGSVA